Protein AF-A0A915ZAW7-F1 (afdb_monomer_lite)

Foldseek 3Di:
DDDDDDPPPPPPPPPPPPLVPDDPVRLVVVCVVVVHDDDPPDDSVRSVVSVCVVVVVDDPPDDDDPDDPDDDPPPPVPDDDDPVCPVPPVPDDDDDDDPDPDQDPLLVVLLVVQCVQCVVPVVSRDDLVNSLVVVVVCCVVVVDPPVRRDDSVVSVVVSVVVVVVVVVVVVVVVVVD

Structure (mmCIF, N/CA/C/O backbone):
data_AF-A0A915ZAW7-F1
#
_entry.id   AF-A0A915ZAW7-F1
#
loop_
_atom_site.group_PDB
_atom_site.id
_atom_site.type_symbol
_atom_site.label_atom_id
_atom_site.label_alt_id
_atom_site.label_comp_id
_atom_site.label_asym_id
_atom_site.label_entity_id
_atom_site.label_seq_id
_atom_site.pdbx_PDB_ins_code
_atom_site.Cartn_x
_atom_site.Cartn_y
_atom_site.Cartn_z
_atom_site.occupancy
_atom_site.B_iso_or_equiv
_atom_site.auth_seq_id
_atom_site.auth_comp_id
_atom_site.auth_asym_id
_atom_site.auth_atom_id
_ato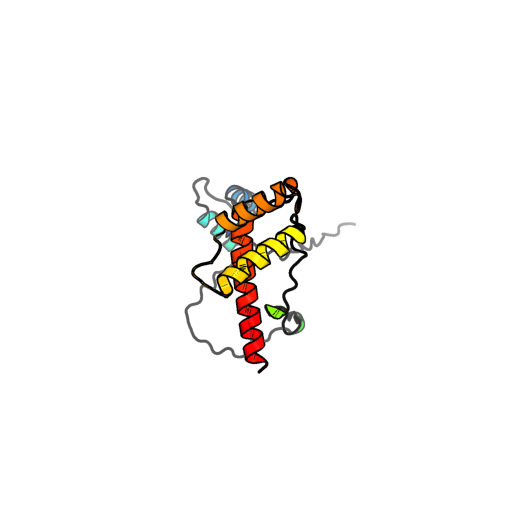m_site.pdbx_PDB_model_num
ATOM 1 N N . MET A 1 1 ? 61.159 -50.578 -9.010 1.00 35.22 1 MET A N 1
ATOM 2 C CA . MET A 1 1 ? 61.674 -49.224 -8.741 1.00 35.22 1 MET A CA 1
ATOM 3 C C . MET A 1 1 ? 60.628 -48.233 -9.242 1.00 35.22 1 MET A C 1
ATOM 5 O O . MET A 1 1 ? 60.480 -48.072 -10.442 1.00 35.22 1 MET A O 1
ATOM 9 N N . ILE A 1 2 ? 59.801 -47.756 -8.304 1.00 34.56 2 ILE A N 1
ATOM 10 C CA . ILE A 1 2 ? 59.158 -46.426 -8.207 1.00 34.56 2 ILE A CA 1
ATOM 11 C C . ILE A 1 2 ? 59.713 -45.370 -9.197 1.00 34.56 2 ILE A C 1
ATOM 13 O O . ILE A 1 2 ? 60.918 -45.329 -9.399 1.00 34.56 2 ILE A O 1
ATOM 17 N N . HIS A 1 3 ? 58.933 -44.480 -9.821 1.00 27.41 3 HIS A N 1
ATOM 18 C CA . HIS A 1 3 ? 57.807 -43.714 -9.276 1.00 27.41 3 HIS A CA 1
ATOM 19 C C . HIS A 1 3 ? 56.775 -43.326 -10.356 1.00 27.41 3 HIS A C 1
ATOM 21 O O . HIS A 1 3 ? 57.126 -42.932 -11.465 1.00 27.41 3 HIS A O 1
ATOM 27 N N . LEU A 1 4 ? 55.499 -43.389 -9.969 1.00 34.25 4 LEU A N 1
ATOM 28 C CA . LEU A 1 4 ? 54.349 -42.790 -10.648 1.00 34.25 4 LEU A CA 1
ATOM 29 C C . LEU A 1 4 ? 54.476 -41.260 -10.629 1.00 34.25 4 LEU A C 1
ATOM 31 O O . LEU A 1 4 ? 54.562 -40.683 -9.544 1.00 34.25 4 LEU A O 1
ATOM 35 N N . ASN A 1 5 ? 54.418 -40.609 -11.792 1.00 35.56 5 ASN A N 1
ATOM 36 C CA . ASN A 1 5 ? 54.156 -39.173 -11.858 1.00 35.56 5 ASN A CA 1
ATOM 37 C C . ASN A 1 5 ? 52.656 -38.943 -12.044 1.00 35.56 5 ASN A C 1
ATOM 39 O O . ASN A 1 5 ? 52.064 -39.279 -13.068 1.00 35.56 5 ASN A O 1
ATOM 43 N N . ASN A 1 6 ? 52.073 -38.405 -10.975 1.00 32.34 6 ASN A N 1
ATOM 44 C CA . ASN A 1 6 ? 50.702 -37.945 -10.836 1.00 32.34 6 ASN A CA 1
ATOM 45 C C . ASN A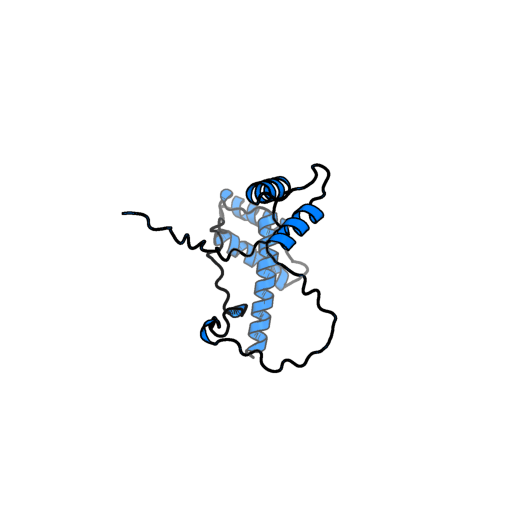 1 6 ? 50.292 -37.023 -11.993 1.00 32.34 6 ASN A C 1
ATOM 47 O O . ASN A 1 6 ? 50.764 -35.891 -12.086 1.00 32.34 6 ASN A O 1
ATOM 51 N N . PHE A 1 7 ? 49.327 -37.464 -12.799 1.00 35.56 7 PHE A N 1
ATOM 52 C CA . PHE A 1 7 ? 48.436 -36.552 -13.505 1.00 35.56 7 PHE A CA 1
ATOM 53 C C . PHE A 1 7 ? 47.586 -35.830 -12.457 1.00 35.56 7 PHE A C 1
ATOM 55 O O . PHE A 1 7 ? 46.597 -36.371 -11.961 1.00 35.56 7 PHE A O 1
ATOM 62 N N . HIS A 1 8 ? 47.966 -34.607 -12.094 1.00 32.00 8 HIS A N 1
ATOM 63 C CA . HIS A 1 8 ? 47.022 -33.704 -11.453 1.00 32.00 8 HIS A CA 1
ATOM 64 C C . HIS A 1 8 ? 46.114 -33.149 -12.549 1.00 32.00 8 HIS A C 1
ATOM 66 O O . HIS A 1 8 ? 46.441 -32.185 -13.236 1.00 32.00 8 HIS A O 1
ATOM 72 N N . LEU A 1 9 ? 44.978 -33.822 -12.738 1.00 34.56 9 LEU A N 1
ATOM 73 C CA . LEU A 1 9 ? 43.808 -33.258 -13.393 1.00 34.56 9 LEU A CA 1
ATOM 74 C C . LEU A 1 9 ? 43.421 -32.001 -12.611 1.00 34.56 9 LEU A C 1
ATOM 76 O O . LEU A 1 9 ? 42.735 -32.075 -11.592 1.00 34.56 9 LEU A O 1
ATOM 80 N N . VAL A 1 10 ? 43.890 -30.840 -13.067 1.00 36.50 10 VAL A N 1
ATOM 81 C CA . VAL A 1 10 ? 43.327 -29.568 -12.632 1.00 36.50 10 VAL A CA 1
ATOM 82 C C . VAL A 1 10 ? 41.936 -29.516 -13.238 1.00 36.50 10 VAL A C 1
ATOM 84 O O . VAL A 1 10 ? 41.745 -29.190 -14.405 1.00 36.50 10 VAL A O 1
ATOM 87 N N . VAL A 1 11 ? 40.961 -29.914 -12.428 1.00 35.41 11 VAL A N 1
ATOM 88 C CA . VAL A 1 11 ? 39.548 -29.644 -12.656 1.00 35.41 11 VAL A CA 1
ATOM 89 C C . VAL A 1 11 ? 39.414 -28.125 -12.714 1.00 35.41 11 VAL A C 1
ATOM 91 O O . VAL A 1 11 ? 39.350 -27.456 -11.681 1.00 35.41 11 VAL A O 1
ATOM 94 N N . THR A 1 12 ? 39.430 -27.554 -13.918 1.00 37.28 12 THR A N 1
ATOM 95 C CA . THR A 1 12 ? 39.132 -26.137 -14.114 1.00 37.28 12 THR A CA 1
ATOM 96 C C . THR A 1 12 ? 37.641 -25.954 -13.887 1.00 37.28 12 THR A C 1
ATOM 98 O O . THR A 1 12 ? 36.806 -26.156 -14.765 1.00 37.28 12 THR A O 1
ATOM 101 N N . ASN A 1 13 ? 37.333 -25.648 -12.633 1.00 35.31 13 ASN A N 1
ATOM 102 C CA . ASN A 1 13 ? 36.042 -25.225 -12.136 1.00 35.31 13 ASN A CA 1
ATOM 103 C C . ASN A 1 13 ? 35.471 -24.126 -13.050 1.00 35.31 13 ASN A C 1
ATOM 105 O O . ASN A 1 13 ? 36.073 -23.065 -13.207 1.00 35.31 13 ASN A O 1
ATOM 109 N N . THR A 1 14 ? 34.311 -24.396 -13.642 1.00 40.47 14 THR A N 1
ATOM 110 C CA . THR A 1 14 ? 33.552 -23.553 -14.578 1.00 40.47 14 THR A CA 1
ATOM 111 C C . THR A 1 14 ? 32.875 -22.356 -13.897 1.00 40.47 14 THR A C 1
ATOM 113 O O . THR A 1 14 ? 31.768 -21.951 -14.252 1.00 40.47 14 THR A O 1
ATOM 116 N N . ASN A 1 15 ? 33.545 -21.740 -12.926 1.00 48.16 15 ASN A N 1
ATOM 117 C CA . ASN A 1 15 ? 33.196 -20.407 -12.468 1.00 48.16 15 ASN A CA 1
ATOM 118 C C . ASN A 1 15 ? 33.755 -19.412 -13.478 1.00 48.16 15 ASN A C 1
ATOM 120 O O . ASN A 1 15 ? 34.908 -19.003 -13.371 1.00 48.16 15 ASN A O 1
ATOM 124 N N . HIS A 1 16 ? 32.918 -19.043 -14.445 1.00 51.91 16 HIS A N 1
ATOM 125 C CA . HIS A 1 16 ? 33.075 -17.873 -15.303 1.00 51.91 16 HIS A CA 1
ATOM 126 C C . HIS A 1 16 ? 33.699 -16.713 -14.503 1.00 51.91 16 HIS A C 1
ATOM 128 O O . HIS A 1 16 ? 33.055 -16.059 -13.678 1.00 51.91 16 HIS A O 1
ATOM 134 N N . TRP A 1 17 ? 34.994 -16.522 -14.712 1.00 66.06 17 TRP A N 1
ATOM 135 C CA . TRP A 1 17 ? 35.894 -15.547 -14.111 1.00 66.06 17 TRP A CA 1
ATOM 136 C C . TRP A 1 17 ? 35.477 -14.136 -14.530 1.00 66.06 17 TRP A C 1
ATOM 138 O O . TRP A 1 17 ? 36.085 -13.496 -15.377 1.00 66.06 17 TRP A O 1
ATOM 148 N N . ASP A 1 18 ? 34.405 -13.613 -13.932 1.00 76.44 18 ASP A N 1
ATOM 149 C CA . ASP A 1 18 ? 34.048 -12.205 -14.099 1.00 76.44 18 ASP A CA 1
ATOM 150 C C . ASP A 1 18 ? 35.062 -11.330 -13.342 1.00 76.44 18 ASP A C 1
ATOM 152 O O . ASP A 1 18 ? 34.836 -10.892 -12.208 1.00 76.44 18 ASP A O 1
ATOM 156 N N . LEU A 1 19 ? 36.213 -11.096 -13.982 1.00 79.56 19 LEU A N 1
ATOM 157 C CA . LEU A 1 19 ? 37.319 -10.284 -13.472 1.00 79.56 19 LEU A CA 1
ATOM 158 C C . LEU A 1 19 ? 36.873 -8.850 -13.146 1.00 79.56 19 LEU A C 1
ATOM 160 O O . LEU A 1 19 ? 37.512 -8.175 -12.342 1.00 79.56 19 LEU A O 1
ATOM 164 N N . ARG A 1 20 ? 35.734 -8.388 -13.693 1.00 76.56 20 ARG A N 1
ATOM 165 C CA . ARG A 1 20 ? 35.162 -7.068 -13.375 1.00 76.56 20 ARG A CA 1
ATOM 166 C C . ARG A 1 20 ? 34.702 -6.962 -11.925 1.00 76.56 20 ARG A C 1
ATOM 168 O O . ARG A 1 20 ? 34.638 -5.858 -11.391 1.00 76.56 20 ARG A O 1
ATOM 175 N N . ARG A 1 21 ? 34.370 -8.088 -11.289 1.00 79.88 21 ARG A N 1
ATOM 176 C CA . ARG A 1 21 ? 33.907 -8.141 -9.893 1.00 79.88 21 ARG A CA 1
ATOM 177 C C . ARG A 1 21 ? 35.043 -8.291 -8.889 1.00 79.88 21 ARG A C 1
ATOM 179 O O . ARG A 1 21 ? 34.787 -8.318 -7.688 1.00 79.88 21 ARG A O 1
ATOM 186 N N . TRP A 1 22 ? 36.278 -8.449 -9.355 1.00 87.56 22 TRP A N 1
ATOM 187 C CA . TRP A 1 22 ? 37.419 -8.649 -8.475 1.00 87.56 22 TRP A CA 1
ATOM 188 C C . TRP A 1 22 ? 37.955 -7.311 -7.963 1.00 87.56 22 TRP A C 1
ATOM 190 O O . TRP A 1 22 ? 37.973 -6.303 -8.671 1.00 87.56 22 TRP A O 1
ATOM 200 N N . THR A 1 23 ? 38.389 -7.308 -6.704 1.00 89.00 23 THR A N 1
ATOM 201 C CA . THR A 1 23 ? 39.111 -6.184 -6.102 1.00 89.00 23 THR A CA 1
ATOM 202 C C . THR A 1 23 ? 40.547 -6.134 -6.628 1.00 89.00 23 THR A C 1
ATOM 204 O O . THR A 1 23 ? 41.080 -7.145 -7.084 1.00 89.00 23 THR A O 1
ATOM 207 N N . VAL A 1 24 ? 41.189 -4.962 -6.560 1.00 87.12 24 VAL A N 1
ATOM 208 C CA . VAL A 1 24 ? 42.575 -4.776 -7.035 1.00 87.12 24 VAL A CA 1
ATOM 209 C C . VAL A 1 24 ? 43.543 -5.707 -6.308 1.00 87.12 24 VAL A C 1
ATOM 211 O O . VAL A 1 24 ? 44.357 -6.347 -6.962 1.00 87.12 24 VAL A O 1
ATOM 214 N N . ASP A 1 25 ? 43.406 -5.856 -4.992 1.00 89.06 25 ASP A N 1
ATOM 215 C CA . ASP A 1 25 ? 44.269 -6.746 -4.204 1.00 89.06 25 ASP A CA 1
ATOM 216 C C . ASP A 1 25 ? 44.122 -8.204 -4.643 1.00 89.06 25 ASP A C 1
ATOM 218 O O . ASP A 1 25 ? 45.109 -8.890 -4.874 1.00 89.06 25 ASP A O 1
ATOM 222 N N . LYS A 1 26 ? 42.885 -8.644 -4.901 1.00 89.56 26 LYS A N 1
ATOM 223 C CA . LYS A 1 26 ? 42.612 -9.995 -5.399 1.00 89.56 26 LYS A CA 1
ATOM 224 C C . LYS A 1 26 ? 43.214 -10.236 -6.787 1.00 89.56 26 LYS A C 1
ATOM 226 O O . LYS A 1 26 ? 43.664 -11.343 -7.069 1.00 89.56 26 LYS A O 1
ATOM 231 N N . LEU A 1 27 ? 43.217 -9.222 -7.656 1.00 88.81 27 LEU A N 1
ATOM 232 C CA . LEU A 1 27 ? 43.877 -9.298 -8.965 1.00 88.81 27 LEU A CA 1
ATOM 233 C C . LEU A 1 27 ? 45.400 -9.417 -8.803 1.00 88.81 27 LEU A C 1
ATOM 235 O O . LEU A 1 27 ? 46.012 -10.252 -9.461 1.00 88.81 27 LEU A O 1
ATOM 239 N N . LYS A 1 28 ? 46.000 -8.635 -7.895 1.00 89.50 28 LYS A N 1
ATOM 240 C CA . LYS A 1 28 ? 47.438 -8.686 -7.584 1.00 89.50 28 LYS A CA 1
ATOM 241 C C . LYS A 1 28 ? 47.852 -10.037 -6.997 1.00 89.50 28 LYS A C 1
ATOM 243 O O . LYS A 1 28 ? 48.842 -10.614 -7.435 1.00 89.50 28 LYS A O 1
ATOM 248 N N . ASP A 1 29 ? 47.071 -10.574 -6.065 1.00 90.00 29 ASP A N 1
ATOM 249 C CA . ASP A 1 29 ? 47.311 -11.890 -5.463 1.00 90.00 29 ASP A CA 1
ATOM 250 C C . ASP A 1 29 ? 47.264 -13.013 -6.503 1.00 90.00 29 ASP A C 1
ATOM 252 O O . ASP A 1 29 ? 48.076 -13.939 -6.466 1.00 90.00 29 ASP A O 1
ATOM 256 N N . GLU A 1 30 ? 46.330 -12.934 -7.452 1.00 88.94 30 GLU A N 1
ATOM 257 C CA . GLU A 1 30 ? 46.216 -13.917 -8.528 1.00 88.94 30 GLU A CA 1
ATOM 258 C C . GLU A 1 30 ? 47.369 -13.812 -9.534 1.00 88.94 30 GLU A C 1
ATOM 260 O O . GLU A 1 30 ? 47.899 -14.843 -9.946 1.00 88.94 30 GLU A O 1
ATOM 265 N N . LEU A 1 31 ? 47.796 -12.595 -9.887 1.00 88.69 31 LEU A N 1
ATOM 266 C CA . LEU A 1 31 ? 48.980 -12.372 -10.725 1.00 88.69 31 LEU A CA 1
ATOM 267 C C . LEU A 1 31 ? 50.237 -12.946 -10.058 1.00 88.69 31 LEU A C 1
ATOM 269 O O . LEU A 1 31 ? 50.976 -13.696 -10.691 1.00 88.69 31 LEU A O 1
ATOM 273 N N . ASN A 1 32 ? 50.421 -12.695 -8.759 1.00 89.06 32 ASN A N 1
ATOM 274 C CA . ASN A 1 32 ? 51.515 -13.270 -7.974 1.00 89.06 32 ASN A CA 1
ATOM 275 C C . ASN A 1 32 ? 51.453 -14.803 -7.939 1.00 89.06 32 ASN A C 1
ATOM 277 O O . ASN A 1 32 ? 52.471 -15.467 -8.125 1.00 89.06 32 ASN A O 1
ATOM 281 N N . ARG A 1 33 ? 50.261 -15.389 -7.751 1.00 87.44 33 ARG A N 1
ATOM 282 C CA . ARG A 1 33 ? 50.072 -16.852 -7.761 1.00 87.44 33 ARG A CA 1
ATOM 283 C C . ARG A 1 33 ? 50.439 -17.472 -9.110 1.00 87.44 33 ARG A C 1
ATOM 285 O O . ARG A 1 33 ? 50.940 -18.592 -9.144 1.00 87.44 33 ARG A O 1
ATOM 292 N N . ARG A 1 34 ? 50.186 -16.753 -10.204 1.00 83.56 34 ARG A N 1
ATOM 293 C CA . ARG A 1 34 ? 50.514 -17.165 -11.578 1.00 83.56 34 ARG A CA 1
ATOM 294 C C . ARG A 1 34 ? 51.928 -16.776 -12.005 1.00 83.56 34 ARG A C 1
ATOM 296 O O . ARG A 1 34 ? 52.307 -17.052 -13.134 1.00 83.56 34 ARG A O 1
ATOM 303 N N . ASN A 1 35 ? 52.708 -16.170 -11.108 1.00 87.44 35 ASN A N 1
ATOM 304 C CA . ASN A 1 35 ? 54.053 -15.673 -11.384 1.00 87.44 35 ASN A CA 1
ATOM 305 C C . ASN A 1 35 ? 54.098 -14.667 -12.557 1.00 87.44 35 ASN A C 1
ATOM 307 O O . ASN A 1 35 ? 55.050 -14.646 -13.336 1.00 87.44 35 ASN A O 1
ATOM 311 N N . ILE A 1 36 ? 53.055 -13.838 -12.682 1.00 87.31 36 ILE A N 1
ATOM 312 C CA . ILE A 1 36 ? 52.946 -12.785 -13.697 1.00 87.31 36 ILE A CA 1
ATOM 313 C C . ILE A 1 36 ? 53.453 -11.476 -13.101 1.00 87.31 36 ILE A C 1
ATOM 315 O O . ILE A 1 36 ? 52.958 -11.004 -12.078 1.00 87.31 36 ILE A O 1
ATOM 319 N N . HIS A 1 37 ? 54.428 -10.874 -13.772 1.00 89.88 37 HIS A N 1
ATOM 320 C CA . HIS A 1 37 ? 55.011 -9.604 -13.366 1.00 89.88 37 HIS A CA 1
ATOM 321 C C . HIS A 1 37 ? 54.070 -8.428 -13.678 1.00 89.88 37 HIS A C 1
ATOM 323 O O . HIS A 1 37 ? 53.576 -8.307 -14.798 1.00 89.88 37 HIS A O 1
ATOM 329 N N . PHE A 1 38 ? 53.867 -7.522 -12.719 1.00 86.00 38 PHE A N 1
ATOM 330 C CA . PHE A 1 38 ? 53.104 -6.280 -12.891 1.00 86.00 38 PHE A CA 1
ATOM 331 C C . PHE A 1 38 ? 53.738 -5.135 -12.086 1.00 86.00 38 PHE A C 1
ATOM 333 O O . PHE A 1 38 ? 54.418 -5.378 -11.089 1.00 86.00 38 PHE A O 1
ATOM 340 N N . ASP A 1 39 ? 53.517 -3.888 -12.508 1.00 86.75 39 ASP A N 1
ATOM 341 C CA . ASP A 1 39 ? 54.003 -2.705 -11.784 1.00 86.75 39 ASP A CA 1
ATOM 342 C C . ASP A 1 39 ? 53.039 -2.302 -10.651 1.00 86.75 39 ASP A C 1
ATOM 344 O O . ASP A 1 39 ? 51.818 -2.441 -10.745 1.00 86.75 39 ASP A O 1
ATOM 348 N N . ILE A 1 40 ? 53.571 -1.763 -9.555 1.00 79.06 40 ILE A N 1
ATOM 349 C CA . ILE A 1 40 ? 52.795 -1.341 -8.383 1.00 79.06 40 ILE A CA 1
ATOM 350 C C . ILE A 1 40 ? 51.850 -0.182 -8.741 1.00 79.06 40 ILE A C 1
ATOM 352 O O . ILE A 1 40 ? 50.753 -0.105 -8.176 1.00 79.06 40 ILE A O 1
ATOM 356 N N . GLY A 1 41 ? 52.253 0.673 -9.692 1.00 80.38 41 GLY A N 1
ATOM 357 C CA . GLY A 1 41 ? 51.466 1.797 -10.214 1.00 80.38 41 GLY A CA 1
ATOM 358 C C . GLY A 1 41 ? 50.406 1.422 -11.257 1.00 80.38 41 GLY A C 1
ATOM 359 O O . GLY A 1 41 ? 49.642 2.287 -11.684 1.00 80.38 41 GLY A O 1
ATOM 360 N N . MET A 1 42 ? 50.344 0.150 -11.652 1.00 84.31 42 MET A N 1
ATOM 361 C CA . MET A 1 42 ? 49.492 -0.342 -12.731 1.00 84.31 42 MET A CA 1
ATOM 362 C C . MET A 1 42 ? 48.008 -0.305 -12.328 1.00 84.31 42 MET A C 1
ATOM 364 O O . MET A 1 42 ? 47.607 -0.749 -11.244 1.00 84.31 42 MET A O 1
ATOM 368 N N . GLY A 1 43 ? 47.175 0.262 -13.198 1.00 84.94 43 GLY A N 1
ATOM 369 C CA . GLY A 1 43 ? 45.753 0.470 -12.956 1.00 84.94 43 GLY A CA 1
ATOM 370 C C . GLY A 1 43 ? 44.949 -0.829 -13.020 1.00 84.94 43 GLY A C 1
AT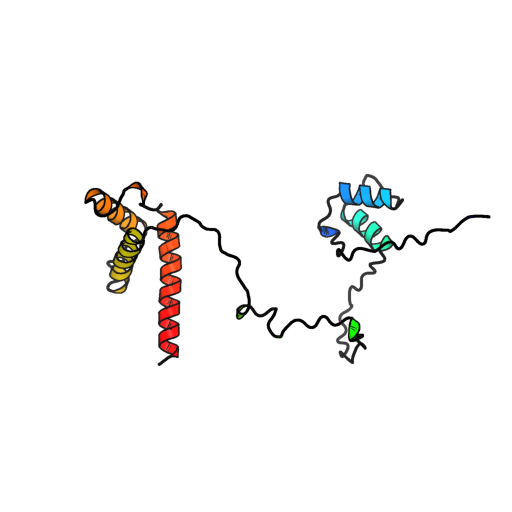OM 371 O O . GLY A 1 43 ? 45.327 -1.803 -13.665 1.00 84.94 43 GLY A O 1
ATOM 372 N N . ARG A 1 44 ? 43.760 -0.847 -12.400 1.00 86.44 44 ARG A N 1
ATOM 373 C CA . ARG A 1 44 ? 42.893 -2.045 -12.356 1.00 86.44 44 ARG A CA 1
ATOM 374 C C . ARG A 1 44 ? 42.642 -2.666 -13.738 1.00 86.44 44 ARG A C 1
ATOM 376 O O . ARG A 1 44 ? 42.626 -3.884 -13.854 1.00 86.44 44 ARG A O 1
ATOM 383 N N . GLY A 1 45 ? 42.405 -1.844 -14.763 1.00 85.75 45 GLY A N 1
ATOM 384 C CA . GLY A 1 45 ? 42.130 -2.331 -16.120 1.00 85.75 45 GLY A CA 1
ATOM 385 C C . GLY A 1 45 ? 43.312 -3.081 -16.735 1.00 85.75 45 GLY A C 1
ATOM 386 O O . GLY A 1 45 ? 43.124 -4.101 -17.385 1.00 85.75 45 GLY A O 1
ATOM 387 N N . GLU A 1 46 ? 44.527 -2.623 -16.456 1.00 87.25 46 GLU A N 1
ATOM 388 C CA . GLU A 1 46 ? 45.759 -3.220 -16.962 1.00 87.25 46 GLU A CA 1
ATOM 389 C C . GLU A 1 46 ? 46.047 -4.565 -16.275 1.00 87.25 46 GLU A C 1
ATOM 391 O O . GLU A 1 46 ? 46.369 -5.542 -16.948 1.00 87.25 46 GLU A O 1
ATOM 396 N N . LEU A 1 47 ? 45.816 -4.657 -14.958 1.00 89.62 47 LEU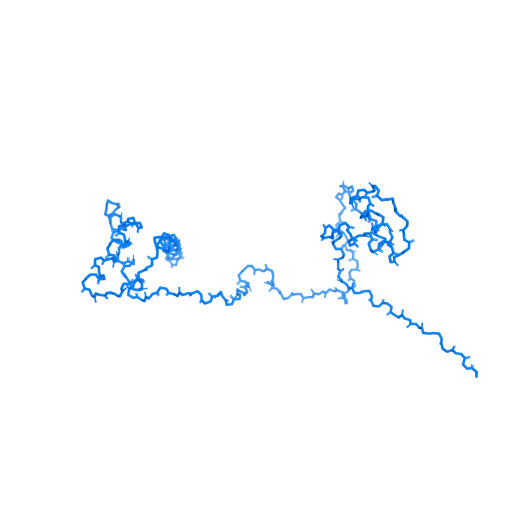 A N 1
ATOM 397 C CA . LEU A 1 47 ? 45.905 -5.919 -14.206 1.00 89.62 47 LEU A CA 1
ATOM 398 C C . LEU A 1 47 ? 44.908 -6.969 -14.723 1.00 89.62 47 LEU A C 1
ATOM 400 O O . LEU A 1 47 ? 45.232 -8.151 -14.823 1.00 89.62 47 LEU A O 1
ATOM 404 N N . VAL A 1 48 ? 43.691 -6.537 -15.071 1.00 87.19 48 VAL A N 1
ATOM 405 C CA . VAL A 1 48 ? 42.681 -7.415 -15.678 1.00 87.19 48 VAL A CA 1
ATOM 406 C C . VAL A 1 48 ? 43.135 -7.890 -17.057 1.00 87.19 48 VAL A C 1
ATOM 408 O O . VAL A 1 48 ? 42.977 -9.069 -17.353 1.00 87.19 48 VAL A O 1
ATOM 411 N N . ASN A 1 49 ? 43.716 -7.017 -17.882 1.00 86.62 49 ASN A N 1
ATOM 412 C CA . ASN A 1 49 ? 44.185 -7.389 -19.218 1.00 86.62 49 ASN A CA 1
ATOM 413 C C . ASN A 1 49 ? 45.311 -8.429 -19.172 1.00 86.62 49 ASN A C 1
ATOM 415 O O . ASN A 1 49 ? 45.262 -9.384 -19.940 1.00 86.62 49 ASN A O 1
ATOM 419 N N . LEU A 1 50 ? 46.262 -8.300 -18.239 1.00 87.69 50 LEU A N 1
ATOM 420 C CA . LEU A 1 50 ? 47.307 -9.311 -18.027 1.00 87.69 50 LEU A CA 1
ATOM 421 C C . LEU A 1 50 ? 46.713 -10.682 -17.681 1.00 87.69 50 LEU A C 1
ATOM 423 O O . LEU A 1 50 ? 47.094 -11.692 -18.268 1.00 87.69 50 LEU A O 1
ATOM 427 N N . LEU A 1 51 ? 45.744 -10.720 -16.759 1.00 86.00 51 LEU A N 1
ATOM 428 C CA . LEU A 1 51 ? 45.071 -11.969 -16.396 1.00 86.00 51 LEU A CA 1
ATOM 429 C C . LEU A 1 51 ? 44.263 -12.545 -17.559 1.00 86.00 51 LEU A C 1
ATOM 431 O O . LEU A 1 51 ? 44.274 -13.754 -17.756 1.00 86.00 51 LEU A O 1
ATOM 435 N N . LYS A 1 52 ? 43.588 -11.704 -18.346 1.00 84.31 52 LYS A N 1
ATOM 436 C CA . LYS A 1 52 ? 42.853 -12.145 -19.539 1.00 84.31 52 LYS A CA 1
ATOM 437 C C . LYS A 1 52 ? 43.765 -12.752 -20.595 1.00 84.31 52 LYS A C 1
ATOM 439 O O . LYS A 1 52 ? 43.421 -13.788 -21.153 1.00 84.31 52 LYS A O 1
ATOM 444 N N . GLN A 1 53 ? 44.916 -12.126 -20.831 1.00 82.06 53 GLN A N 1
ATOM 445 C CA . GLN A 1 53 ? 45.917 -12.610 -21.775 1.00 82.06 53 GLN A CA 1
ATOM 446 C C . GLN A 1 53 ? 46.481 -13.967 -21.340 1.00 82.06 53 GLN A C 1
ATOM 448 O O . GLN A 1 53 ? 46.574 -14.869 -22.164 1.00 82.06 53 GLN A O 1
ATOM 453 N N . GLU A 1 54 ? 46.777 -14.143 -20.049 1.00 81.44 54 GLU A N 1
ATOM 454 C CA . GLU A 1 54 ? 47.209 -15.439 -19.506 1.00 81.44 54 GLU A CA 1
ATOM 455 C C . GLU A 1 54 ? 46.115 -16.510 -19.617 1.00 81.44 54 GLU A C 1
ATOM 457 O O . GLU A 1 54 ? 46.381 -17.666 -19.930 1.00 81.44 54 GLU A O 1
ATOM 462 N N . ILE A 1 55 ? 44.864 -16.141 -19.330 1.00 75.25 55 ILE A N 1
ATOM 463 C CA . ILE A 1 55 ? 43.725 -17.069 -19.360 1.00 75.25 55 ILE A CA 1
ATOM 464 C C . ILE A 1 55 ? 43.318 -17.408 -20.811 1.00 75.25 55 ILE A C 1
ATOM 466 O O . ILE A 1 55 ? 42.535 -18.332 -21.022 1.00 75.25 55 ILE A O 1
ATOM 470 N N . GLY A 1 56 ? 43.882 -16.726 -21.815 1.00 65.62 56 GLY A N 1
ATOM 471 C CA . GLY A 1 56 ? 43.571 -16.947 -23.227 1.00 65.62 56 GLY A CA 1
ATOM 472 C C . GLY A 1 56 ? 42.204 -16.398 -23.642 1.00 65.62 56 GLY A C 1
ATOM 473 O O . GLY A 1 56 ? 41.631 -16.859 -24.626 1.00 65.62 56 GLY A O 1
ATOM 474 N N . GLU A 1 57 ? 41.658 -15.421 -22.906 1.00 60.38 57 GLU A N 1
ATOM 475 C CA . GLU A 1 57 ? 40.472 -14.677 -23.339 1.00 60.38 57 GLU A CA 1
ATOM 476 C C . GLU A 1 57 ? 40.872 -13.671 -24.428 1.00 60.38 57 GLU A C 1
ATOM 478 O O . GLU A 1 57 ? 40.990 -12.468 -24.177 1.00 60.38 57 GLU A O 1
ATOM 483 N N . GLU A 1 58 ? 41.099 -14.145 -25.654 1.00 45.97 58 GLU A N 1
ATOM 484 C CA . GLU A 1 58 ? 41.151 -13.244 -26.800 1.00 45.97 58 GLU A CA 1
ATOM 485 C C . GLU A 1 58 ? 39.767 -12.624 -27.025 1.00 45.97 58 GLU A C 1
ATOM 487 O O . GLU A 1 58 ? 38.746 -13.301 -27.166 1.00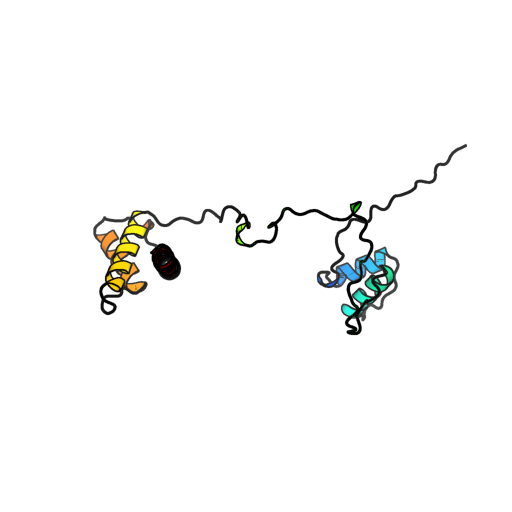 45.97 58 GLU A O 1
ATOM 492 N N . SER A 1 59 ? 39.746 -11.293 -27.032 1.00 46.50 59 SER A N 1
ATOM 493 C CA . SER A 1 59 ? 38.624 -10.475 -27.468 1.00 46.50 59 SER A CA 1
ATOM 494 C C . SER A 1 59 ? 38.181 -10.879 -28.875 1.00 46.50 59 SER A C 1
ATOM 496 O O . SER A 1 59 ? 38.719 -10.381 -29.857 1.00 46.50 59 SER A O 1
ATOM 498 N N . GLN A 1 60 ? 37.104 -11.652 -28.990 1.00 44.75 60 GLN A N 1
ATOM 499 C CA . GLN A 1 60 ? 36.185 -11.460 -30.110 1.00 44.75 60 GLN A CA 1
ATOM 500 C C . GLN A 1 60 ? 35.358 -10.202 -29.820 1.00 44.75 60 GLN A C 1
ATOM 502 O O . GLN A 1 60 ? 34.209 -10.256 -29.385 1.00 44.75 60 GLN A O 1
ATOM 507 N N . ILE A 1 61 ? 35.982 -9.035 -30.002 1.00 38.09 61 ILE A N 1
ATOM 508 C CA . ILE A 1 61 ? 35.242 -7.805 -30.280 1.00 38.09 61 ILE A CA 1
ATOM 509 C C . ILE A 1 61 ? 34.903 -7.908 -31.764 1.00 38.09 61 ILE A C 1
ATOM 511 O O . ILE A 1 61 ? 35.746 -7.653 -32.617 1.00 38.09 61 ILE A O 1
ATOM 515 N N . GLY A 1 62 ? 33.698 -8.408 -32.040 1.00 36.12 62 GLY A N 1
ATOM 516 C CA . GLY A 1 62 ? 33.192 -8.595 -33.390 1.00 36.12 62 GLY A CA 1
ATOM 517 C C . GLY A 1 62 ? 33.092 -7.266 -34.129 1.00 36.12 62 GLY A C 1
ATOM 518 O O . GLY A 1 62 ? 32.391 -6.352 -33.690 1.00 36.12 62 GLY A O 1
ATOM 519 N N . GLU A 1 63 ? 33.779 -7.192 -35.265 1.00 41.09 63 GLU A N 1
ATOM 520 C CA . GLU A 1 63 ? 33.335 -6.376 -36.383 1.00 41.09 63 GLU A CA 1
ATOM 521 C C . GLU A 1 63 ? 31.954 -6.875 -36.817 1.00 41.09 63 GLU A C 1
ATOM 523 O O . GLU A 1 63 ? 31.724 -8.066 -37.034 1.00 41.09 63 GLU A O 1
ATOM 528 N N . GLU A 1 64 ? 31.020 -5.936 -36.897 1.00 49.12 64 GLU A N 1
ATOM 529 C CA . GLU A 1 64 ? 29.677 -6.116 -37.421 1.00 49.12 64 GLU A CA 1
ATOM 530 C C . GLU A 1 64 ? 29.749 -6.596 -38.875 1.00 49.12 64 GLU A C 1
ATOM 532 O O . GLU A 1 64 ? 29.863 -5.817 -39.818 1.00 49.12 64 GLU A O 1
ATOM 537 N N . SER A 1 65 ? 29.661 -7.906 -39.059 1.00 41.06 65 SER A N 1
ATOM 538 C CA . SER A 1 65 ? 29.313 -8.523 -40.329 1.00 41.06 65 SER A CA 1
ATOM 539 C C . SER A 1 65 ? 28.126 -9.441 -40.070 1.00 41.06 65 SER A C 1
ATOM 541 O O . SER A 1 65 ? 28.145 -10.318 -39.210 1.00 41.06 65 SER A O 1
ATOM 543 N N . ARG A 1 66 ? 27.020 -9.156 -40.766 1.00 53.50 66 ARG A N 1
ATOM 544 C CA . ARG A 1 66 ? 25.843 -10.025 -40.853 1.00 53.50 66 ARG A CA 1
ATOM 545 C C . ARG A 1 66 ? 26.265 -11.313 -41.557 1.00 53.50 66 ARG A C 1
ATOM 547 O O . ARG A 1 66 ? 26.067 -11.455 -42.760 1.00 53.50 66 ARG A O 1
ATOM 554 N N . GLU A 1 67 ? 26.870 -12.218 -40.809 1.00 42.03 67 GLU A N 1
ATOM 555 C CA . GLU A 1 67 ? 27.106 -13.578 -41.255 1.00 42.03 67 GLU A CA 1
ATOM 556 C C . GLU A 1 67 ? 25.857 -14.406 -40.956 1.00 42.03 67 GLU A C 1
ATOM 558 O O . GLU A 1 67 ? 25.331 -14.448 -39.841 1.00 42.03 67 GLU A O 1
ATOM 563 N N . ASP A 1 68 ? 25.334 -14.976 -42.033 1.00 45.25 68 ASP A N 1
ATOM 564 C CA . ASP A 1 68 ? 24.229 -15.915 -42.069 1.00 45.25 68 ASP A CA 1
ATOM 565 C C . ASP A 1 68 ? 24.518 -17.080 -41.112 1.00 45.25 68 ASP A C 1
ATOM 567 O O . ASP A 1 68 ? 25.579 -17.703 -41.179 1.00 45.25 68 ASP A O 1
ATOM 571 N N . PHE A 1 69 ? 23.592 -17.360 -40.191 1.00 47.38 69 PHE A N 1
ATOM 572 C CA . PHE A 1 69 ? 23.710 -18.424 -39.192 1.00 47.38 69 PHE A CA 1
ATOM 573 C C . PHE A 1 69 ? 23.555 -19.803 -39.855 1.00 47.38 69 PHE A C 1
ATOM 575 O O . PHE A 1 69 ? 22.619 -20.556 -39.574 1.00 47.38 69 PHE A O 1
ATOM 582 N N . SER A 1 70 ? 24.473 -20.175 -40.743 1.00 53.09 70 SER A N 1
ATOM 583 C CA . SER A 1 70 ? 24.570 -21.543 -41.226 1.00 53.09 70 SER A CA 1
ATOM 584 C C . SER A 1 70 ? 25.256 -22.396 -40.159 1.00 53.09 70 SER A C 1
ATOM 586 O O . SER A 1 70 ? 26.476 -22.373 -40.026 1.00 53.09 70 SER A O 1
ATOM 588 N N . LYS A 1 71 ? 24.426 -23.116 -39.389 1.00 57.62 71 LYS A N 1
ATOM 589 C CA . LYS A 1 71 ? 24.727 -24.337 -38.616 1.00 57.62 71 LYS A CA 1
ATOM 590 C C . LYS A 1 71 ? 26.187 -24.476 -38.160 1.00 57.62 71 LYS A C 1
ATOM 592 O O . LYS A 1 71 ? 26.983 -25.182 -38.772 1.00 57.62 71 LYS A O 1
ATOM 597 N N . THR A 1 72 ? 26.497 -23.896 -37.007 1.00 53.50 72 THR A N 1
ATOM 598 C CA . THR A 1 72 ? 27.519 -24.480 -36.140 1.00 53.50 72 THR A CA 1
ATOM 599 C C . THR A 1 72 ? 27.058 -25.881 -35.738 1.00 53.50 72 THR A C 1
ATOM 601 O O . THR A 1 72 ? 25.926 -26.066 -35.290 1.00 53.50 72 THR A O 1
ATOM 604 N N . ASP A 1 73 ? 27.918 -26.876 -35.949 1.00 60.25 73 ASP A N 1
ATOM 605 C CA . ASP A 1 73 ? 27.694 -28.272 -35.566 1.00 60.25 73 ASP A CA 1
ATOM 606 C C . ASP A 1 73 ? 27.812 -28.364 -34.034 1.00 60.25 73 ASP A C 1
ATOM 608 O O . ASP A 1 73 ? 28.863 -28.657 -33.459 1.00 60.25 73 ASP A O 1
ATOM 612 N N . ILE A 1 74 ? 26.749 -27.948 -33.344 1.00 63.91 74 ILE A N 1
ATOM 613 C CA . ILE A 1 74 ? 26.667 -28.001 -31.889 1.00 63.91 74 ILE A CA 1
ATOM 614 C C . ILE A 1 74 ? 26.569 -29.479 -31.523 1.00 63.91 74 ILE A C 1
ATOM 616 O O . ILE A 1 74 ? 25.550 -30.116 -31.773 1.00 63.91 74 ILE A O 1
ATOM 620 N N . ASN A 1 75 ? 27.635 -30.019 -30.928 1.00 65.62 75 ASN A N 1
ATOM 621 C CA . ASN A 1 75 ? 27.639 -31.356 -30.348 1.00 65.62 75 ASN A CA 1
ATOM 622 C C . ASN A 1 75 ? 26.423 -31.494 -29.417 1.00 65.62 75 ASN A C 1
ATOM 624 O O . ASN A 1 75 ? 26.381 -30.853 -28.364 1.00 65.62 75 ASN A O 1
ATOM 628 N N . GLU A 1 76 ? 25.438 -32.309 -29.807 1.00 63.50 76 GLU A N 1
ATOM 629 C CA . GLU A 1 76 ? 24.175 -32.494 -29.076 1.00 63.50 76 GLU A CA 1
ATOM 630 C C . GLU A 1 76 ? 24.408 -32.872 -27.603 1.00 63.50 76 GLU A C 1
ATOM 632 O O . GLU A 1 76 ? 23.621 -32.506 -26.732 1.00 63.50 76 GLU A O 1
ATOM 637 N N . ASN A 1 77 ? 25.555 -33.486 -27.290 1.00 66.31 77 ASN A N 1
ATOM 638 C CA . ASN A 1 77 ? 25.945 -33.847 -25.927 1.00 66.31 77 ASN A CA 1
ATOM 639 C C . ASN A 1 77 ? 26.287 -32.642 -25.026 1.00 66.31 77 ASN A C 1
ATOM 641 O O . ASN A 1 77 ? 26.489 -32.824 -23.826 1.00 66.31 77 ASN A O 1
ATOM 645 N N . GLN A 1 78 ? 26.377 -31.426 -25.574 1.00 65.12 78 GLN A N 1
ATOM 646 C CA . GLN A 1 78 ? 26.569 -30.177 -24.823 1.00 65.12 78 GLN A CA 1
ATOM 647 C C . GLN A 1 78 ? 25.300 -29.310 -24.761 1.00 65.12 78 GLN A C 1
ATOM 649 O O . GLN A 1 78 ? 25.312 -28.246 -24.136 1.00 65.12 78 GLN A O 1
ATOM 654 N N . ILE A 1 79 ? 24.193 -29.747 -25.372 1.00 74.62 79 ILE A N 1
ATOM 655 C CA . ILE A 1 79 ? 22.931 -29.006 -25.359 1.00 74.62 79 ILE A CA 1
ATOM 656 C C . ILE A 1 79 ? 22.185 -29.307 -24.059 1.00 74.62 79 ILE A C 1
ATOM 658 O O . ILE A 1 79 ? 21.613 -30.377 -23.854 1.00 74.62 79 ILE A O 1
ATOM 662 N N . PHE A 1 80 ? 22.144 -28.324 -23.163 1.00 73.88 80 PHE A N 1
ATOM 663 C CA . PHE A 1 80 ? 21.275 -28.378 -21.994 1.00 73.88 80 PHE A CA 1
ATOM 664 C C . PHE A 1 80 ? 19.828 -28.116 -22.421 1.00 73.88 80 PHE A C 1
ATOM 666 O O . PHE A 1 80 ? 19.407 -26.972 -22.601 1.00 73.88 80 PHE A O 1
ATOM 673 N N . HIS A 1 81 ? 19.049 -29.186 -22.571 1.00 76.75 81 HIS A N 1
ATOM 674 C CA . HIS A 1 81 ? 17.613 -29.093 -22.818 1.00 76.75 81 HIS A CA 1
ATOM 675 C C . HIS A 1 81 ? 16.894 -28.587 -21.566 1.00 76.75 81 HIS A C 1
ATOM 677 O O . HIS A 1 81 ? 16.548 -29.345 -20.659 1.00 76.75 81 HIS A O 1
ATOM 683 N N . LEU A 1 82 ? 16.654 -27.282 -21.511 1.00 78.56 82 LEU A N 1
ATOM 684 C CA . LEU A 1 82 ? 15.773 -26.695 -20.513 1.00 78.56 82 LEU A CA 1
ATOM 685 C C . LEU A 1 82 ? 14.323 -26.895 -20.964 1.00 78.56 82 LEU A C 1
ATOM 687 O O . LEU A 1 82 ? 14.002 -26.741 -22.143 1.00 78.56 82 LEU A O 1
ATOM 691 N N . GLN A 1 83 ? 13.440 -27.247 -20.029 1.00 78.38 83 GLN A N 1
ATOM 692 C CA . GLN A 1 83 ? 12.022 -27.431 -20.338 1.00 78.38 83 GLN A CA 1
ATOM 693 C C . GLN A 1 83 ? 11.455 -26.181 -21.015 1.00 78.38 83 GLN A C 1
ATOM 695 O O . GLN A 1 83 ? 11.772 -25.055 -20.615 1.00 78.38 83 GLN A O 1
ATOM 700 N N . LEU A 1 84 ? 10.605 -26.376 -22.026 1.00 79.50 84 LEU A N 1
ATOM 701 C CA . LEU A 1 84 ? 9.910 -25.274 -22.683 1.00 79.50 84 LEU A CA 1
ATOM 702 C C . LEU A 1 84 ? 9.251 -24.394 -21.619 1.00 79.50 84 LEU A C 1
ATOM 704 O O . LEU A 1 84 ? 8.474 -24.854 -20.786 1.00 79.50 84 LEU A O 1
ATOM 708 N N . GLY A 1 85 ? 9.622 -23.119 -21.629 1.00 80.50 85 GLY A N 1
ATOM 709 C CA . GLY A 1 85 ? 9.110 -22.150 -20.678 1.00 80.50 85 GLY A CA 1
ATOM 710 C C . GLY A 1 85 ? 9.902 -21.974 -19.383 1.00 80.50 85 GLY A C 1
ATOM 711 O O . GLY A 1 85 ? 9.425 -21.254 -18.512 1.00 80.50 85 GLY A O 1
ATOM 712 N N . TRP A 1 86 ? 11.102 -22.542 -19.244 1.00 82.94 86 TRP A N 1
ATOM 713 C CA . TRP A 1 86 ? 11.974 -22.318 -18.078 1.00 82.94 86 TRP A CA 1
ATOM 714 C C . TRP A 1 86 ? 12.286 -20.831 -17.814 1.00 82.94 86 TRP A C 1
ATOM 716 O O . TRP A 1 86 ? 12.420 -20.421 -16.663 1.00 82.94 86 TRP A O 1
ATOM 726 N N . ALA A 1 87 ? 12.362 -20.020 -18.874 1.00 84.56 87 ALA A N 1
ATOM 727 C CA . ALA A 1 87 ? 12.598 -18.578 -18.809 1.00 84.56 87 ALA A CA 1
ATOM 728 C C . ALA A 1 87 ? 11.311 -17.743 -18.949 1.00 84.56 87 ALA A C 1
ATOM 730 O O . ALA A 1 87 ? 11.369 -16.513 -18.976 1.00 84.56 87 ALA A O 1
ATOM 731 N N . LEU A 1 88 ? 10.138 -18.381 -19.053 1.00 85.38 88 LEU A N 1
ATOM 732 C CA . LEU A 1 88 ? 8.883 -17.642 -19.129 1.00 85.38 88 LEU A CA 1
ATOM 733 C C . LEU A 1 88 ? 8.518 -17.101 -17.750 1.00 85.38 88 LEU A C 1
ATOM 735 O O . LEU A 1 88 ? 8.443 -17.831 -16.764 1.00 85.38 88 LEU A O 1
ATOM 739 N N . LYS A 1 89 ? 8.205 -15.806 -17.704 1.00 83.44 89 LYS A N 1
ATOM 740 C CA . LYS A 1 89 ? 7.796 -15.108 -16.479 1.00 83.44 89 LYS A CA 1
ATOM 741 C C . LYS A 1 89 ? 6.581 -15.754 -15.802 1.00 83.44 89 LYS A C 1
ATOM 743 O O . LYS A 1 89 ? 6.510 -15.759 -14.579 1.00 83.44 89 LYS A O 1
ATOM 748 N N . CYS A 1 90 ? 5.650 -16.320 -16.571 1.00 78.81 90 CYS A N 1
ATOM 749 C CA . CYS A 1 90 ? 4.491 -17.041 -16.033 1.00 78.81 90 CYS A CA 1
ATOM 750 C C . CYS A 1 90 ? 4.872 -18.321 -15.267 1.00 78.81 90 CYS A C 1
ATOM 752 O O . CYS A 1 90 ? 4.161 -18.706 -14.345 1.00 78.81 90 CYS A O 1
ATOM 754 N N . ASN A 1 91 ? 6.017 -18.928 -15.588 1.00 82.38 91 ASN A N 1
ATOM 755 C CA . ASN A 1 91 ? 6.525 -20.138 -14.942 1.00 82.38 91 ASN A CA 1
ATOM 756 C C . ASN A 1 91 ? 7.489 -19.825 -13.782 1.00 82.38 91 ASN A C 1
ATOM 758 O O . ASN A 1 91 ? 8.037 -20.736 -13.155 1.00 82.38 91 ASN A O 1
ATOM 762 N N . GLN A 1 92 ? 7.701 -18.540 -13.472 1.00 85.25 92 GLN A N 1
ATOM 763 C CA . GLN A 1 92 ? 8.569 -18.113 -12.384 1.00 85.25 92 GLN A CA 1
ATOM 764 C C . GLN A 1 92 ? 7.961 -18.496 -11.028 1.00 85.25 92 GLN A C 1
ATOM 766 O O . GLN A 1 92 ? 6.962 -17.932 -10.580 1.00 85.25 92 GLN A O 1
ATOM 771 N N . LYS A 1 93 ? 8.615 -19.419 -10.318 1.00 80.50 93 LYS A N 1
ATOM 772 C CA . LYS A 1 93 ? 8.284 -19.728 -8.923 1.00 80.50 93 LYS A CA 1
ATOM 773 C C . LYS A 1 93 ? 8.901 -18.664 -8.018 1.00 80.50 93 LYS A C 1
ATOM 775 O O . LYS A 1 93 ? 10.103 -18.675 -7.764 1.00 80.50 93 LYS A O 1
ATOM 780 N N . TYR A 1 94 ? 8.092 -17.731 -7.524 1.00 75.44 94 TYR A N 1
ATOM 781 C CA . TYR A 1 94 ? 8.534 -16.832 -6.460 1.00 75.44 94 TYR A CA 1
ATOM 782 C C . TYR A 1 94 ? 8.720 -17.639 -5.169 1.00 75.44 94 TYR A C 1
ATOM 784 O O . TYR A 1 94 ? 7.825 -18.377 -4.755 1.00 75.44 94 TYR A O 1
ATOM 792 N N . GLY A 1 95 ? 9.882 -17.506 -4.522 1.00 75.19 95 GLY A N 1
ATOM 793 C CA . GLY A 1 95 ? 10.088 -18.057 -3.181 1.00 75.19 95 GLY A CA 1
ATOM 794 C C . GLY A 1 95 ? 9.049 -17.510 -2.195 1.00 75.19 95 GLY A C 1
ATOM 795 O O . GLY A 1 95 ? 8.438 -16.465 -2.443 1.00 75.19 95 GLY A O 1
ATOM 796 N N . LYS A 1 96 ? 8.844 -18.198 -1.062 1.00 69.06 96 LYS A N 1
ATOM 797 C CA . LYS A 1 96 ? 7.959 -17.705 0.005 1.00 69.06 96 LYS A CA 1
ATOM 798 C C . LYS A 1 96 ? 8.430 -16.310 0.418 1.00 69.06 96 LYS A C 1
ATOM 800 O O . LYS A 1 96 ? 9.461 -16.159 1.068 1.00 69.06 96 LYS A O 1
ATOM 805 N N . LYS A 1 97 ? 7.686 -15.285 0.001 1.00 69.25 97 LYS A N 1
ATOM 806 C CA . LYS A 1 97 ? 7.942 -13.898 0.381 1.00 69.25 97 LYS A CA 1
ATOM 807 C C . LYS A 1 97 ? 7.917 -13.833 1.905 1.00 69.25 97 LYS A C 1
ATOM 809 O O . LYS A 1 97 ? 6.986 -14.373 2.504 1.00 69.25 97 LYS A O 1
ATOM 814 N N . GLY A 1 98 ? 8.958 -13.241 2.497 1.00 58.22 98 GLY A N 1
ATOM 815 C CA . GLY A 1 98 ? 9.172 -13.222 3.944 1.00 58.22 98 GLY A CA 1
ATOM 816 C C . GLY A 1 98 ? 7.886 -12.918 4.709 1.00 58.22 98 GLY A C 1
ATOM 817 O O . GLY A 1 98 ? 7.088 -12.081 4.281 1.00 58.22 98 GLY A O 1
ATOM 818 N N . SER A 1 99 ? 7.678 -13.632 5.814 1.00 57.41 99 SER A N 1
ATOM 819 C CA . SER A 1 99 ? 6.511 -13.535 6.692 1.00 57.41 99 SER A CA 1
ATOM 820 C C . SER A 1 99 ? 6.502 -12.212 7.466 1.00 57.41 99 SER A C 1
ATOM 822 O O . SER A 1 99 ? 6.552 -12.196 8.693 1.00 57.41 99 SER A O 1
ATOM 824 N N . GLY A 1 100 ? 6.484 -11.085 6.754 1.00 69.25 100 GLY A N 1
ATOM 825 C CA . GLY A 1 100 ? 6.230 -9.787 7.360 1.00 69.25 100 GLY A CA 1
ATOM 826 C C . GLY A 1 100 ? 4.902 -9.828 8.112 1.00 69.25 100 GLY A C 1
ATOM 827 O O . GLY A 1 100 ? 3.971 -10.523 7.688 1.00 69.25 100 GLY A O 1
ATOM 828 N N . LYS A 1 101 ? 4.828 -9.103 9.236 1.00 79.25 101 LYS A N 1
ATOM 829 C CA . LYS A 1 101 ? 3.613 -8.990 10.050 1.00 79.25 101 LYS A CA 1
ATOM 830 C C . LYS A 1 101 ? 2.453 -8.595 9.133 1.00 79.25 101 LYS A C 1
ATOM 832 O O . LYS A 1 101 ? 2.491 -7.549 8.487 1.00 79.25 101 LYS A O 1
ATOM 837 N N . ARG A 1 102 ? 1.466 -9.483 9.009 1.00 87.81 102 ARG A N 1
ATOM 838 C CA . ARG A 1 102 ? 0.272 -9.234 8.198 1.00 87.81 102 ARG A CA 1
ATOM 839 C C . ARG A 1 102 ? -0.641 -8.276 8.954 1.00 87.81 102 ARG A C 1
ATOM 841 O O . ARG A 1 102 ? -0.691 -8.322 10.181 1.00 87.81 102 ARG A O 1
ATOM 848 N N . LEU A 1 103 ? -1.355 -7.431 8.213 1.00 92.19 103 LEU A N 1
ATOM 849 C CA . LEU A 1 103 ? -2.440 -6.644 8.791 1.00 92.19 103 LEU A CA 1
ATOM 850 C C . LEU A 1 103 ? -3.510 -7.592 9.335 1.00 92.19 103 LEU A C 1
ATOM 852 O O . LEU A 1 103 ? -3.808 -8.620 8.718 1.00 92.19 103 LEU A O 1
ATOM 856 N N . VAL A 1 104 ? -4.062 -7.242 10.493 1.00 93.81 104 VAL A N 1
ATOM 857 C CA . VAL A 1 104 ? -5.171 -7.981 11.099 1.00 93.81 104 VAL A CA 1
ATOM 858 C C . VAL A 1 104 ? -6.409 -7.832 10.219 1.00 93.81 104 VAL A C 1
ATOM 860 O O . VAL A 1 104 ? -6.595 -6.807 9.563 1.00 93.81 104 VAL A O 1
ATOM 863 N N . LYS A 1 105 ? -7.246 -8.873 10.177 1.00 93.88 105 LYS A N 1
ATOM 864 C CA . LYS A 1 105 ? -8.420 -8.931 9.298 1.00 93.88 105 LYS A CA 1
ATOM 865 C C . LYS A 1 105 ? -9.352 -7.731 9.494 1.00 93.88 105 LYS A C 1
ATOM 867 O O . LYS A 1 105 ? -9.804 -7.173 8.507 1.00 93.88 105 LYS A O 1
ATOM 872 N N . GLU A 1 106 ? -9.578 -7.312 10.735 1.00 94.69 106 GLU A N 1
ATOM 873 C CA . GLU A 1 106 ? -10.416 -6.154 11.089 1.00 94.69 106 GLU A CA 1
ATOM 874 C C . GLU A 1 106 ? -9.900 -4.856 10.460 1.00 94.69 106 GLU A C 1
ATOM 876 O O . GLU A 1 106 ? -10.648 -4.157 9.781 1.00 94.69 106 GLU A O 1
ATOM 881 N N . VAL A 1 107 ? -8.593 -4.597 10.576 1.00 96.19 107 VAL A N 1
ATOM 882 C CA . VAL A 1 107 ? -7.935 -3.443 9.945 1.00 96.19 107 VAL A CA 1
ATOM 883 C C . VAL A 1 107 ? -8.083 -3.495 8.424 1.00 96.19 107 VAL A C 1
ATOM 885 O O . VAL A 1 107 ? -8.370 -2.482 7.794 1.00 96.19 107 VAL A O 1
ATOM 888 N N . VAL A 1 108 ? -7.917 -4.673 7.810 1.00 95.75 108 VAL A N 1
ATOM 889 C CA . VAL A 1 108 ? -8.097 -4.832 6.357 1.00 95.75 108 VAL A CA 1
ATOM 890 C C . VAL A 1 108 ? -9.543 -4.547 5.942 1.00 95.75 108 VAL A C 1
ATOM 892 O O . VAL A 1 108 ? -9.755 -3.868 4.937 1.00 95.75 108 VAL A O 1
ATOM 895 N N . THR A 1 109 ? -10.530 -5.026 6.702 1.00 96.12 109 THR A N 1
ATOM 896 C CA . THR A 1 109 ? -11.953 -4.757 6.448 1.00 96.12 109 THR A CA 1
ATOM 897 C C . THR A 1 109 ? -12.255 -3.261 6.535 1.00 96.12 109 THR A C 1
ATOM 899 O O . THR A 1 109 ? -12.850 -2.711 5.611 1.00 96.12 109 THR A O 1
ATOM 902 N N . ALA A 1 110 ? -11.775 -2.581 7.580 1.00 96.50 110 ALA A N 1
ATOM 903 C CA . ALA A 1 110 ? -11.960 -1.141 7.759 1.00 96.50 110 ALA A CA 1
ATOM 904 C C . ALA A 1 110 ? -11.348 -0.328 6.605 1.00 96.50 110 ALA A C 1
ATOM 906 O O . ALA A 1 110 ? -12.030 0.476 5.971 1.00 96.50 110 ALA A O 1
ATOM 907 N N . LEU A 1 111 ? -10.087 -0.610 6.254 1.00 96.75 111 LEU A N 1
ATOM 908 C CA . LEU A 1 111 ? -9.413 0.031 5.120 1.00 96.75 111 LEU A CA 1
ATOM 909 C C . LEU A 1 111 ? -10.156 -0.198 3.796 1.00 96.75 111 LEU A C 1
ATOM 911 O O . LEU A 1 111 ? -10.239 0.704 2.961 1.00 96.75 111 LEU A O 1
ATOM 915 N N . THR A 1 112 ? -10.727 -1.390 3.610 1.00 96.19 112 THR A N 1
ATOM 916 C CA . THR A 1 112 ? -11.542 -1.716 2.433 1.00 96.19 112 THR A CA 1
ATOM 917 C C . THR A 1 112 ? -12.809 -0.869 2.388 1.00 96.19 112 THR A C 1
ATOM 919 O O . THR A 1 112 ? -13.115 -0.301 1.341 1.00 96.19 112 THR A O 1
ATOM 922 N N . HIS A 1 113 ? -13.513 -0.721 3.511 1.00 95.31 113 HIS A N 1
ATOM 923 C CA . HIS A 1 113 ? -14.711 0.114 3.588 1.00 95.31 113 HIS A CA 1
ATOM 924 C C . HIS A 1 113 ? -14.401 1.581 3.271 1.00 95.31 113 HIS A C 1
ATOM 926 O O . HIS A 1 113 ? -15.050 2.148 2.392 1.00 95.31 113 HIS A O 1
ATOM 932 N N . PHE A 1 114 ? -13.366 2.165 3.887 1.00 95.38 114 PHE A N 1
ATOM 933 C CA . PHE A 1 114 ? -12.947 3.540 3.587 1.00 95.38 114 PHE A CA 1
ATOM 934 C C . PHE A 1 114 ? -12.597 3.729 2.108 1.00 95.38 114 PHE A C 1
ATOM 936 O O . PHE A 1 114 ? -12.995 4.711 1.483 1.00 95.38 114 PHE A O 1
ATOM 943 N N . PHE A 1 115 ? -11.884 2.766 1.516 1.00 94.50 115 PHE A N 1
ATOM 944 C CA . PHE A 1 115 ? -11.532 2.822 0.101 1.00 94.50 115 PHE A CA 1
ATOM 945 C C . PHE A 1 115 ? -12.773 2.809 -0.802 1.00 94.50 115 PHE A C 1
ATOM 947 O O . PHE A 1 115 ? -12.833 3.562 -1.774 1.00 94.50 115 PHE A O 1
ATOM 954 N N . MET A 1 116 ? -13.767 1.975 -0.483 1.00 92.81 116 MET A N 1
ATOM 955 C CA . MET A 1 116 ? -14.997 1.840 -1.267 1.00 92.81 116 MET A CA 1
ATOM 956 C C . MET A 1 116 ? -15.874 3.093 -1.238 1.00 92.81 116 MET A C 1
ATOM 958 O O . MET A 1 116 ? -16.538 3.364 -2.238 1.00 92.81 116 MET A O 1
ATOM 962 N N . VAL A 1 117 ? -15.869 3.871 -0.149 1.00 93.94 117 VAL A N 1
ATOM 963 C CA . VAL A 1 117 ? -16.593 5.155 -0.094 1.00 93.94 117 VAL A CA 1
ATOM 964 C C . VAL A 1 117 ? -16.115 6.075 -1.220 1.00 93.94 117 VAL A C 1
ATOM 966 O O . VAL A 1 117 ? -16.917 6.499 -2.049 1.00 93.94 117 VAL A O 1
ATOM 969 N N . GLY A 1 118 ? -14.796 6.227 -1.357 1.00 88.38 118 GLY A N 1
ATOM 970 C CA . GLY A 1 118 ? -14.185 7.013 -2.431 1.00 88.38 118 GLY A CA 1
ATOM 971 C C . GLY A 1 118 ? -14.321 6.425 -3.841 1.00 88.38 118 GLY A C 1
ATOM 972 O O . GLY A 1 118 ? -13.937 7.077 -4.808 1.00 88.38 118 GLY A O 1
ATOM 973 N N . GLN A 1 119 ? -14.796 5.180 -3.982 1.00 86.94 119 GLN A N 1
ATOM 974 C CA . GLN A 1 119 ? -15.154 4.614 -5.290 1.00 86.94 119 GLN A CA 1
ATOM 975 C C . GLN A 1 119 ? -16.578 4.989 -5.713 1.00 86.94 119 GLN A C 1
ATOM 977 O O . GLN A 1 119 ? -16.855 4.995 -6.909 1.00 86.94 119 GLN A O 1
ATOM 982 N N . ARG A 1 120 ? -17.475 5.283 -4.761 1.00 87.31 120 ARG A N 1
ATOM 983 C CA . ARG A 1 120 ? -18.846 5.727 -5.057 1.00 87.31 120 ARG A CA 1
ATOM 984 C C . ARG A 1 120 ? -18.894 7.217 -5.367 1.00 87.31 120 ARG A C 1
ATOM 986 O O . ARG A 1 120 ? -19.527 7.595 -6.345 1.00 87.31 120 ARG A O 1
ATOM 993 N N . ASP A 1 121 ? -18.206 8.023 -4.562 1.00 88.88 121 ASP A N 1
ATOM 994 C CA . ASP A 1 121 ? -18.075 9.464 -4.770 1.00 88.88 121 ASP A CA 1
ATOM 995 C C . ASP A 1 121 ? -16.601 9.881 -4.618 1.00 88.88 121 ASP A C 1
ATOM 997 O O . ASP A 1 121 ? -16.021 9.717 -3.541 1.00 88.88 121 ASP A O 1
ATOM 1001 N N . PRO A 1 122 ? -15.958 10.415 -5.675 1.00 87.62 122 PRO A N 1
ATOM 1002 C CA . PRO A 1 122 ? -14.592 10.923 -5.592 1.00 87.62 122 PRO A CA 1
ATOM 1003 C C . PRO A 1 122 ? -14.401 12.052 -4.570 1.00 87.62 122 PRO A C 1
ATOM 1005 O O . PRO A 1 122 ? -13.277 12.242 -4.104 1.00 87.62 122 PRO A O 1
ATOM 1008 N N . SER A 1 123 ? -15.462 12.794 -4.239 1.00 90.38 123 SER A N 1
ATOM 1009 C CA . SER A 1 123 ? -15.441 13.889 -3.260 1.00 90.38 123 SER A CA 1
ATOM 1010 C C . SER A 1 123 ? -15.265 13.367 -1.835 1.00 90.38 123 SER A C 1
ATOM 1012 O O . SER A 1 123 ? -14.573 13.992 -1.036 1.00 90.38 123 SER A O 1
ATOM 1014 N N . ASP A 1 124 ? -15.795 12.174 -1.557 1.00 91.75 124 ASP A N 1
ATOM 1015 C CA . ASP A 1 124 ? -15.711 11.495 -0.259 1.00 91.75 124 ASP A CA 1
ATOM 1016 C C . ASP A 1 124 ? -14.505 10.543 -0.181 1.00 91.75 124 ASP A C 1
ATOM 1018 O O . ASP A 1 124 ? -14.454 9.597 0.614 1.00 91.75 124 ASP A O 1
ATOM 1022 N N . ARG A 1 125 ? -13.509 10.730 -1.054 1.00 94.00 125 ARG A N 1
ATOM 1023 C CA . ARG A 1 125 ? -12.349 9.846 -1.104 1.00 94.00 125 ARG A CA 1
ATOM 1024 C C . ARG A 1 125 ? -11.422 10.083 0.083 1.00 94.00 125 ARG A C 1
ATOM 1026 O O . ARG A 1 125 ? -10.678 11.056 0.125 1.00 94.00 125 ARG A O 1
ATOM 1033 N N . TYR A 1 126 ? -11.356 9.081 0.952 1.00 95.19 126 TYR A N 1
ATOM 1034 C CA . TYR A 1 126 ? -10.426 9.042 2.075 1.00 95.19 126 TYR A CA 1
ATOM 1035 C C . TYR A 1 126 ? -8.965 9.042 1.609 1.00 95.19 126 TYR A C 1
ATOM 1037 O O . TYR A 1 126 ? -8.534 8.201 0.807 1.00 95.19 126 TYR A O 1
ATOM 1045 N N . THR A 1 127 ? -8.178 9.961 2.163 1.00 96.38 127 THR A N 1
ATOM 1046 C CA . THR A 1 127 ? -6.718 9.930 2.089 1.00 96.38 127 THR A CA 1
ATOM 1047 C C . THR A 1 127 ? -6.148 8.925 3.092 1.00 96.38 127 THR A C 1
ATOM 1049 O O . THR A 1 127 ? -6.836 8.431 3.984 1.00 96.38 127 THR A O 1
ATOM 1052 N N . ALA A 1 128 ? -4.853 8.615 2.981 1.00 97.62 128 ALA A N 1
ATOM 1053 C CA . ALA A 1 128 ? -4.197 7.731 3.944 1.00 97.62 128 ALA A CA 1
ATOM 1054 C C . ALA A 1 128 ? -4.226 8.286 5.381 1.00 97.62 128 ALA A C 1
ATOM 1056 O O . ALA A 1 128 ? -4.225 7.503 6.329 1.00 97.62 128 ALA A O 1
ATOM 1057 N N . LYS A 1 129 ? -4.253 9.618 5.539 1.00 97.88 129 LYS A N 1
ATOM 1058 C CA . LYS A 1 129 ? -4.382 10.271 6.847 1.00 97.88 129 LYS A CA 1
ATOM 1059 C C . LYS A 1 129 ? -5.787 10.081 7.406 1.00 97.88 129 LYS A C 1
ATOM 1061 O O . LYS A 1 129 ? -5.908 9.598 8.521 1.00 97.88 129 LYS A O 1
ATOM 1066 N N . ASP A 1 130 ? -6.811 10.323 6.592 1.00 97.75 130 ASP A N 1
ATOM 1067 C CA . ASP A 1 130 ? -8.209 10.151 7.007 1.00 97.75 130 ASP A CA 1
ATOM 1068 C C . ASP A 1 130 ? -8.493 8.696 7.406 1.00 97.75 130 ASP A C 1
ATOM 1070 O O . ASP A 1 130 ? -9.135 8.437 8.417 1.00 97.75 130 ASP A O 1
ATOM 1074 N N . MET A 1 131 ? -7.948 7.724 6.661 1.00 97.62 131 MET A N 1
ATOM 1075 C CA . MET A 1 131 ? -8.042 6.307 7.032 1.00 97.62 131 MET A CA 1
ATOM 1076 C C . MET A 1 131 ? -7.326 5.996 8.349 1.00 97.62 131 MET A C 1
ATOM 1078 O O . MET A 1 131 ? -7.791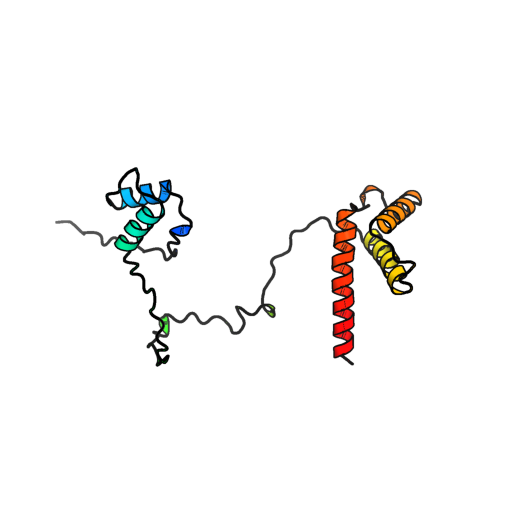 5.156 9.113 1.00 97.62 131 MET A O 1
ATOM 1082 N N . LEU A 1 132 ? -6.179 6.630 8.614 1.00 97.94 132 LEU A N 1
ATOM 1083 C CA . LEU A 1 132 ? -5.463 6.447 9.874 1.00 97.94 132 LEU A CA 1
ATOM 1084 C C . LEU A 1 132 ? -6.261 7.017 11.048 1.00 97.94 132 LEU A C 1
ATOM 1086 O O . LEU A 1 132 ? -6.315 6.383 12.097 1.00 97.94 132 LEU A O 1
ATOM 1090 N N . ASP A 1 133 ? -6.856 8.192 10.877 1.00 97.56 133 ASP A N 1
ATOM 1091 C CA . ASP A 1 133 ? -7.647 8.833 11.922 1.00 97.56 133 ASP A CA 1
ATOM 1092 C C . ASP A 1 133 ? -8.946 8.058 12.178 1.00 97.56 133 ASP A C 1
ATOM 1094 O O . ASP A 1 133 ? -9.227 7.737 13.329 1.00 97.56 133 ASP A O 1
ATOM 1098 N N . GLY A 1 134 ? -9.626 7.577 11.133 1.00 96.75 134 GLY A N 1
ATOM 1099 C CA . GLY A 1 134 ? -10.766 6.667 11.285 1.00 96.75 134 GLY A CA 1
ATOM 1100 C C . GLY A 1 134 ? -10.410 5.362 12.012 1.00 96.75 134 GLY A C 1
ATOM 1101 O O . GLY A 1 134 ? -11.174 4.884 12.842 1.00 96.75 134 GLY A O 1
ATOM 1102 N N . LEU A 1 135 ? -9.218 4.795 11.780 1.00 97.25 135 LEU A N 1
ATOM 1103 C CA . LEU A 1 135 ? -8.752 3.632 12.551 1.00 97.25 135 LEU A CA 1
ATOM 1104 C C . LEU A 1 135 ? -8.492 3.969 14.029 1.00 97.25 135 LEU A C 1
ATOM 1106 O O . LEU A 1 135 ? -8.693 3.110 14.885 1.00 97.25 135 LEU A O 1
ATOM 1110 N N . LYS A 1 136 ? -8.045 5.188 14.352 1.00 96.88 136 LYS A N 1
ATOM 1111 C CA . LYS A 1 136 ? -7.899 5.613 15.753 1.00 96.88 136 LYS A CA 1
ATOM 1112 C C . LYS A 1 136 ? -9.258 5.757 16.427 1.00 96.88 136 LYS A C 1
ATOM 1114 O O . LYS A 1 136 ? -9.406 5.247 17.528 1.00 96.88 136 LYS A O 1
ATOM 1119 N N . GLU A 1 137 ? -10.242 6.349 15.752 1.00 96.62 137 GLU A N 1
ATOM 1120 C CA . GLU A 1 137 ? -11.620 6.443 16.258 1.00 96.62 137 GLU A CA 1
ATOM 1121 C C . GLU A 1 137 ? -12.209 5.049 16.528 1.00 96.62 137 GLU A C 1
ATOM 1123 O O . GLU A 1 137 ? -12.764 4.794 17.595 1.00 96.62 137 GLU A O 1
ATOM 1128 N N . MET A 1 138 ? -12.002 4.090 15.618 1.00 95.62 138 MET A N 1
ATOM 1129 C CA . MET A 1 138 ? -12.405 2.693 15.838 1.00 95.62 138 MET A CA 1
ATOM 1130 C C . MET A 1 138 ? -11.709 2.060 17.053 1.00 95.62 138 MET A C 1
ATOM 1132 O O . MET A 1 138 ? -12.305 1.242 17.755 1.00 95.62 138 MET A O 1
ATOM 1136 N N . ALA A 1 139 ? -10.450 2.418 17.316 1.00 95.62 139 ALA A N 1
ATOM 1137 C CA . ALA A 1 139 ? -9.729 1.931 18.486 1.00 95.62 139 ALA A CA 1
ATOM 1138 C C . ALA A 1 139 ? -10.226 2.571 19.791 1.00 95.62 139 ALA A C 1
ATOM 1140 O O . ALA A 1 139 ? -10.303 1.890 20.812 1.00 95.62 139 ALA A O 1
ATOM 1141 N N . GLU A 1 140 ? -10.608 3.849 19.755 1.00 95.19 140 GLU A N 1
ATOM 1142 C CA . GLU A 1 140 ? -11.258 4.545 20.873 1.00 95.19 140 GLU A CA 1
ATOM 1143 C C . GLU A 1 140 ? -12.623 3.927 21.205 1.00 95.19 140 GLU A C 1
ATOM 1145 O O . GLU A 1 140 ? -12.955 3.758 22.378 1.00 95.19 140 GLU A O 1
ATOM 1150 N N . ASN A 1 141 ? -13.365 3.487 20.185 1.00 93.69 141 ASN A N 1
ATOM 1151 C CA . ASN A 1 141 ? -14.636 2.773 20.338 1.00 93.69 141 ASN A CA 1
ATOM 1152 C C . ASN A 1 141 ? -14.474 1.303 20.777 1.00 93.69 141 ASN A C 1
ATOM 1154 O O . ASN A 1 141 ? -15.467 0.619 21.026 1.00 93.69 141 ASN A O 1
ATOM 1158 N N . GLY A 1 142 ? -13.239 0.797 20.870 1.00 90.94 142 GLY A N 1
ATOM 1159 C CA . GLY A 1 142 ? -12.948 -0.588 21.242 1.00 90.94 142 GLY A CA 1
ATOM 1160 C C . GLY A 1 142 ? -13.241 -1.623 20.149 1.00 90.94 142 GLY A C 1
ATOM 1161 O O . GLY A 1 142 ? -13.273 -2.816 20.443 1.00 90.94 142 GLY A O 1
ATOM 1162 N N . GLU A 1 143 ? -13.442 -1.197 18.898 1.00 92.69 143 GLU A N 1
ATOM 1163 C CA . GLU A 1 143 ? -13.673 -2.093 17.756 1.00 92.69 143 GLU A CA 1
ATOM 1164 C C . GLU A 1 143 ? -12.385 -2.785 17.294 1.00 92.69 143 GLU A C 1
ATOM 1166 O O . GLU A 1 143 ? -12.428 -3.908 16.796 1.00 92.69 143 GLU A O 1
ATOM 1171 N N . ILE A 1 144 ? -11.238 -2.118 17.464 1.00 94.12 144 ILE A N 1
ATOM 1172 C CA . ILE A 1 144 ? -9.906 -2.662 17.182 1.00 94.12 144 ILE A CA 1
ATOM 1173 C C . ILE A 1 144 ? -8.928 -2.310 18.305 1.00 94.12 144 ILE A C 1
ATOM 1175 O O . ILE A 1 144 ? -9.101 -1.326 19.020 1.00 94.12 144 ILE A O 1
ATOM 1179 N N . THR A 1 145 ? -7.854 -3.085 18.456 1.00 91.38 145 THR A N 1
ATOM 1180 C CA . THR A 1 145 ? -6.813 -2.762 19.441 1.00 91.38 145 THR A CA 1
ATOM 1181 C C . THR A 1 145 ? -5.837 -1.710 18.908 1.00 91.38 145 THR A C 1
ATOM 1183 O O . THR A 1 145 ? -5.465 -1.695 17.734 1.00 91.38 145 THR A O 1
ATOM 1186 N N . THR A 1 146 ? -5.352 -0.830 19.783 1.00 90.88 146 THR A N 1
ATOM 1187 C CA . THR A 1 146 ? -4.388 0.219 19.406 1.00 90.88 146 THR A CA 1
ATOM 1188 C C . THR A 1 146 ? -3.068 -0.352 18.869 1.00 90.88 146 THR A C 1
ATOM 1190 O O . THR A 1 146 ? -2.425 0.254 18.016 1.00 90.88 146 THR A O 1
ATOM 1193 N N . GLU A 1 147 ? -2.688 -1.559 19.299 1.00 91.12 147 GLU A N 1
ATOM 1194 C CA . GLU A 1 147 ? -1.473 -2.262 18.864 1.00 91.12 147 GLU A CA 1
ATOM 1195 C C . GLU A 1 147 ? -1.504 -2.735 17.403 1.00 91.12 147 GLU A C 1
ATOM 1197 O O . GLU A 1 147 ? -0.451 -3.009 16.809 1.00 91.12 147 GLU A O 1
ATOM 1202 N N . VAL A 1 148 ? -2.701 -2.889 16.826 1.00 93.06 148 VAL A N 1
ATOM 1203 C CA . VAL A 1 148 ? -2.866 -3.368 15.446 1.00 93.06 148 VAL A CA 1
ATOM 1204 C C . VAL A 1 148 ? -2.975 -2.229 14.440 1.00 93.06 148 VAL A C 1
ATOM 1206 O O . VAL A 1 148 ? -2.960 -2.498 13.235 1.00 93.06 148 VAL A O 1
ATOM 1209 N N . ILE A 1 149 ? -3.023 -0.975 14.907 1.00 94.94 149 ILE A N 1
ATOM 1210 C CA . ILE A 1 149 ? -3.073 0.204 14.043 1.00 94.94 149 ILE A CA 1
ATOM 1211 C C . ILE A 1 149 ? -1.773 0.278 13.222 1.00 94.94 149 ILE A C 1
ATOM 1213 O O . ILE A 1 149 ? -0.672 0.364 13.776 1.00 94.94 149 ILE A O 1
ATOM 1217 N N . PRO A 1 150 ? -1.862 0.232 11.883 1.00 95.62 150 PRO A N 1
ATOM 1218 C CA . PRO A 1 150 ? -0.699 0.305 11.021 1.00 95.62 150 PRO A CA 1
ATOM 1219 C C . PRO A 1 150 ? -0.150 1.732 10.936 1.00 95.62 150 PRO A C 1
ATOM 1221 O O . PRO A 1 150 ? -0.854 2.718 11.133 1.00 95.62 150 PRO A O 1
ATOM 1224 N N . SER A 1 151 ? 1.123 1.856 10.560 1.00 96.25 151 SER A N 1
ATOM 1225 C CA . SER A 1 151 ? 1.708 3.167 10.273 1.00 96.25 151 SER A CA 1
ATOM 1226 C C . SER A 1 151 ? 1.105 3.791 9.011 1.00 96.25 151 SER A C 1
ATOM 1228 O O . SER A 1 151 ? 0.718 3.078 8.082 1.00 96.25 151 SER A O 1
ATOM 1230 N N . LEU A 1 152 ? 1.133 5.125 8.920 1.00 97.12 152 LEU A N 1
ATOM 1231 C CA . LEU A 1 152 ? 0.663 5.870 7.744 1.00 97.12 152 LEU A CA 1
ATOM 1232 C C . LEU A 1 152 ? 1.264 5.337 6.430 1.00 97.12 152 LEU A C 1
ATOM 1234 O O . LEU A 1 152 ? 0.542 5.033 5.486 1.00 97.12 152 LEU A O 1
ATOM 1238 N N . LYS A 1 153 ? 2.583 5.098 6.406 1.00 96.31 153 LYS A N 1
ATOM 1239 C CA . LYS A 1 153 ? 3.289 4.518 5.249 1.00 96.31 153 LYS A CA 1
ATOM 1240 C C . LYS A 1 153 ? 2.764 3.130 4.869 1.00 96.31 153 LYS A C 1
ATOM 1242 O O . LYS A 1 153 ? 2.791 2.741 3.702 1.00 96.31 153 LYS A O 1
ATOM 1247 N N . THR A 1 154 ? 2.324 2.338 5.842 1.00 95.88 154 THR A N 1
ATOM 1248 C CA . THR A 1 154 ? 1.733 1.020 5.579 1.00 95.88 154 THR A CA 1
ATOM 1249 C C . THR A 1 154 ? 0.372 1.167 4.905 1.00 95.88 154 THR A C 1
ATOM 1251 O O . THR A 1 154 ? 0.100 0.435 3.955 1.00 95.88 154 THR A O 1
ATOM 1254 N N . ILE A 1 155 ? -0.432 2.147 5.325 1.00 96.94 155 ILE A N 1
ATOM 1255 C CA . ILE A 1 155 ? -1.730 2.473 4.717 1.00 96.94 155 ILE A CA 1
ATOM 1256 C C . ILE A 1 155 ? -1.541 2.968 3.276 1.00 96.94 155 ILE A C 1
ATOM 1258 O O . ILE A 1 155 ? -2.171 2.438 2.368 1.00 96.94 155 ILE A O 1
ATOM 1262 N N . GLU A 1 156 ? -0.609 3.890 3.020 1.00 97.06 156 GLU A N 1
ATOM 1263 C CA . GLU A 1 156 ? -0.294 4.371 1.659 1.00 97.06 156 GLU A CA 1
ATOM 1264 C C . GLU A 1 156 ? 0.105 3.225 0.712 1.00 97.06 156 GLU A C 1
ATOM 1266 O O . GLU A 1 156 ? -0.389 3.103 -0.417 1.00 97.06 156 GLU A O 1
ATOM 1271 N N . ASN A 1 157 ? 0.981 2.336 1.193 1.00 95.56 157 ASN A N 1
ATOM 1272 C CA . ASN A 1 157 ? 1.395 1.151 0.447 1.00 95.56 157 ASN A CA 1
ATOM 1273 C C . ASN A 1 157 ? 0.231 0.183 0.215 1.00 95.56 157 ASN A C 1
ATOM 1275 O O . ASN A 1 157 ? 0.149 -0.436 -0.849 1.00 95.56 157 ASN A O 1
ATOM 1279 N N . TRP A 1 158 ? -0.651 0.027 1.203 1.00 96.12 158 TRP A N 1
ATOM 1280 C CA . TRP A 1 158 ? -1.840 -0.805 1.091 1.00 96.12 158 TRP A CA 1
ATOM 1281 C C . TRP A 1 158 ? -2.804 -0.246 0.038 1.00 96.12 158 TRP A C 1
ATOM 1283 O O . TRP A 1 158 ? -3.168 -0.992 -0.867 1.00 96.12 158 TRP A O 1
ATOM 1293 N N . ILE A 1 159 ? -3.104 1.060 0.056 1.00 95.69 159 ILE A N 1
ATOM 1294 C CA . ILE A 1 159 ? -3.951 1.739 -0.944 1.00 95.69 159 ILE A CA 1
ATOM 1295 C C . ILE A 1 159 ? -3.393 1.526 -2.354 1.00 95.69 159 ILE A C 1
ATOM 1297 O O . ILE A 1 159 ? -4.128 1.159 -3.270 1.00 95.69 159 ILE A O 1
ATOM 1301 N N . THR A 1 160 ? -2.082 1.710 -2.531 1.00 95.25 160 THR A N 1
ATOM 1302 C CA . THR A 1 160 ? -1.420 1.525 -3.832 1.00 95.25 160 THR A CA 1
ATOM 1303 C C . THR A 1 160 ? -1.594 0.095 -4.350 1.00 95.25 160 THR A C 1
ATOM 1305 O O . THR A 1 160 ? -1.966 -0.116 -5.507 1.00 95.25 160 THR A O 1
ATOM 1308 N N . ARG A 1 161 ? -1.362 -0.906 -3.489 1.00 93.38 161 ARG A N 1
ATOM 1309 C CA . ARG A 1 161 ? -1.525 -2.326 -3.842 1.00 93.38 161 ARG A CA 1
ATOM 1310 C C . ARG A 1 161 ? -2.979 -2.671 -4.139 1.00 93.38 161 ARG A C 1
ATOM 1312 O O . ARG A 1 161 ? -3.246 -3.318 -5.146 1.00 93.38 161 ARG A O 1
ATOM 1319 N N . TYR A 1 162 ? -3.893 -2.237 -3.278 1.00 94.06 162 TYR A N 1
ATOM 1320 C CA . TYR A 1 162 ? -5.315 -2.533 -3.386 1.00 94.06 162 TYR A CA 1
ATOM 1321 C C . TYR A 1 162 ? -5.924 -1.901 -4.641 1.00 94.06 162 TYR A C 1
ATOM 1323 O O . TYR A 1 162 ? -6.618 -2.576 -5.392 1.00 94.06 162 TYR A O 1
ATOM 1331 N N . SER A 1 163 ? -5.565 -0.651 -4.956 1.00 92.00 163 SER A N 1
ATOM 1332 C CA . SER A 1 163 ? -5.986 0.009 -6.197 1.00 92.00 163 SER A CA 1
ATOM 1333 C C . SER A 1 163 ? -5.485 -0.726 -7.443 1.00 92.00 163 SER A C 1
ATOM 1335 O O . SER A 1 163 ? -6.242 -0.910 -8.393 1.00 92.00 163 SER A O 1
ATOM 1337 N N . SER A 1 164 ? -4.227 -1.183 -7.445 1.00 90.00 164 SER A N 1
ATOM 1338 C CA . SER A 1 164 ? -3.688 -1.965 -8.562 1.00 90.00 164 SER A CA 1
ATOM 1339 C C . SER A 1 164 ? -4.401 -3.307 -8.731 1.00 90.00 164 SER A C 1
ATOM 1341 O O . SER A 1 164 ? -4.622 -3.722 -9.866 1.00 90.00 164 SER A O 1
ATOM 1343 N N . LEU A 1 165 ? -4.732 -3.985 -7.627 1.00 89.00 165 LEU A N 1
ATOM 1344 C CA . LEU A 1 165 ? -5.452 -5.257 -7.653 1.00 89.00 165 LEU A CA 1
ATOM 1345 C C . LEU A 1 165 ? -6.883 -5.065 -8.166 1.00 89.00 165 LEU A C 1
ATOM 1347 O O . LEU A 1 165 ? -7.285 -5.737 -9.105 1.00 89.00 165 LEU A O 1
ATOM 1351 N N . SER A 1 166 ? -7.598 -4.084 -7.621 1.00 84.88 166 SER A N 1
ATOM 1352 C CA . SER A 1 166 ? -8.969 -3.751 -8.010 1.00 84.88 166 SER A CA 1
ATOM 1353 C C . SER A 1 166 ? -9.084 -3.415 -9.505 1.00 84.88 166 SER A C 1
ATOM 1355 O O . SER A 1 166 ? -9.951 -3.953 -10.190 1.00 84.88 166 SER A O 1
ATOM 1357 N N . LYS A 1 167 ? -8.162 -2.608 -10.054 1.00 86.50 167 LYS A N 1
ATOM 1358 C CA . LYS A 1 167 ? -8.107 -2.319 -11.502 1.00 86.50 167 LYS A CA 1
ATOM 1359 C C . LYS A 1 167 ? -7.858 -3.570 -12.340 1.00 86.50 167 LYS A C 1
ATOM 1361 O O . LYS A 1 167 ? -8.462 -3.720 -13.396 1.00 86.50 167 LYS A O 1
ATOM 1366 N N . LYS A 1 168 ? -6.965 -4.449 -11.876 1.00 86.50 168 LYS A N 1
ATOM 1367 C CA . LYS A 1 168 ? -6.659 -5.711 -12.552 1.00 86.50 168 LYS A CA 1
ATOM 1368 C C . LYS A 1 168 ? -7.894 -6.615 -12.595 1.00 86.50 168 LYS A C 1
ATOM 1370 O O . LYS A 1 168 ? -8.255 -7.057 -13.674 1.00 86.50 168 LYS A O 1
ATOM 1375 N N . GLU A 1 169 ? -8.563 -6.819 -11.464 1.00 85.31 169 GLU A N 1
ATOM 1376 C CA . GLU A 1 169 ? -9.788 -7.628 -11.386 1.00 85.31 169 GLU A CA 1
ATOM 1377 C C . GLU A 1 169 ? -10.904 -7.063 -12.272 1.00 85.31 169 GLU A C 1
ATOM 1379 O O . GLU A 1 169 ? -11.642 -7.809 -12.908 1.00 85.31 169 GLU A O 1
ATOM 1384 N N . HIS A 1 170 ? -11.034 -5.736 -12.337 1.00 76.69 170 HIS A N 1
ATOM 1385 C CA . HIS A 1 170 ? -12.028 -5.096 -13.193 1.00 76.69 170 HIS A CA 1
ATOM 1386 C C . HIS A 1 170 ? -11.724 -5.271 -14.687 1.00 76.69 170 HIS A C 1
ATOM 1388 O O . HIS A 1 170 ? -12.652 -5.420 -15.477 1.00 76.69 170 HIS A O 1
ATOM 1394 N N . ALA A 1 171 ? -10.443 -5.262 -15.066 1.00 81.50 171 ALA A N 1
ATOM 1395 C CA . ALA A 1 171 ? -10.009 -5.537 -16.432 1.00 81.50 171 ALA A CA 1
ATOM 1396 C C . ALA A 1 171 ? -10.156 -7.022 -16.800 1.00 81.50 171 ALA A C 1
ATOM 1398 O O . ALA A 1 171 ? -10.551 -7.322 -17.918 1.00 81.50 171 ALA A O 1
ATOM 1399 N N . GLU A 1 172 ? -9.872 -7.942 -15.871 1.00 85.25 172 GLU A N 1
ATOM 1400 C CA . GLU A 1 172 ? -10.064 -9.386 -16.074 1.00 85.25 172 GLU A CA 1
ATOM 1401 C C . GLU A 1 172 ? -11.544 -9.717 -16.298 1.00 85.25 172 GLU A C 1
ATOM 1403 O O . GLU A 1 172 ? -11.864 -10.372 -17.283 1.00 85.25 172 GLU A O 1
ATOM 1408 N N . ARG A 1 173 ? -12.454 -9.163 -15.482 1.00 79.81 173 ARG A N 1
ATOM 1409 C CA . ARG A 1 173 ? -13.906 -9.331 -15.677 1.00 79.81 173 ARG A CA 1
ATOM 1410 C C . ARG A 1 173 ? -14.400 -8.831 -17.037 1.00 79.81 173 ARG A C 1
ATOM 1412 O O . ARG A 1 173 ? -15.252 -9.465 -17.634 1.00 79.81 173 ARG A O 1
ATOM 1419 N N . PHE A 1 174 ? -13.848 -7.727 -17.540 1.00 79.56 174 PHE A N 1
ATOM 1420 C CA . PHE A 1 174 ? -14.222 -7.185 -18.852 1.00 79.56 174 PHE A CA 1
ATOM 1421 C C . PHE A 1 174 ? -13.792 -8.081 -20.028 1.00 79.56 174 PHE A C 1
ATOM 1423 O O . PHE A 1 174 ? -14.351 -7.969 -21.108 1.00 79.56 174 PHE A O 1
ATOM 1430 N N . LEU A 1 175 ? -12.777 -8.935 -19.851 1.00 77.00 175 LEU A N 1
ATOM 1431 C CA . LEU A 1 175 ? -12.314 -9.864 -20.892 1.00 77.00 175 LEU A CA 1
ATOM 1432 C C . LEU A 1 175 ? -13.079 -11.196 -20.894 1.00 77.00 175 LEU A C 1
ATOM 1434 O O . LEU A 1 175 ? -12.941 -11.966 -21.842 1.00 77.00 175 LEU A O 1
ATOM 1438 N N . GLU A 1 176 ? -13.809 -11.494 -19.819 1.00 71.69 176 GLU A N 1
ATOM 1439 C CA . GLU A 1 176 ? -14.626 -12.704 -19.674 1.00 71.69 176 GLU A CA 1
ATOM 1440 C C . GLU A 1 176 ? -16.062 -12.518 -20.207 1.00 71.69 176 GLU A C 1
ATOM 1442 O O . GLU A 1 176 ? -16.754 -13.514 -20.424 1.00 71.69 176 GLU A O 1
ATOM 1447 N N . GLU A 1 177 ? -16.484 -11.269 -20.435 1.00 51.44 177 GLU A N 1
ATOM 1448 C CA . GLU A 1 177 ? -17.751 -10.869 -21.075 1.00 51.44 177 GLU A CA 1
ATOM 1449 C C . GLU A 1 177 ? -17.591 -10.664 -22.591 1.00 51.44 177 GLU A C 1
ATOM 1451 O O . GLU A 1 177 ? -18.519 -11.070 -23.331 1.00 51.44 177 GLU A O 1
#

Sequence (177 aa):
MIHLNNFHLVVTNTNHWDLRRWTVDKLKDELNRRNIHFDIGMGRGELVNLLKQEIGEESQIGEESREDFSKTDINENQIFHLQLGWALKCNQKYGKKGSGKRLVKEVVTALTHFFMVGQRDPSDRYTAKDMLDGLKEMAENGEITTEVIPSLKTIENWITRYSSLSKKEHAERFLEE

Secondary structure (DSSP, 8-state):
------------------GGGS-HHHHHHHHHHTT----TT--HHHHHHHHHHHHT-------------------GGG---PPTTTT-GGG----------PPPHHHHHHHHHHHHHHHH-GGG---HHHHHHHHHHHHHTTSS-GGGPPPHHHHHHHHHHHHHHHHHHHHHHHHH-

Organism: NCBI:txid588596

pLDDT: mean 78.18, std 19.55, range [27.41, 97.94]

Radius of gyration: 31.22 Å; chains: 1; bounding box: 80×63×63 Å